Protein AF-0000000087189281 (afdb_homodimer)

Sequence (136 aa):
MAREGLTRLTGTGSGNCSKNDCPNVYRTDTGSIVVQGELSDAFTPPRGEGLVEIPASVLKEAVRALGWMAREGLTRLTGTGSGNCSKNDCPNVYRTDTGSIVVQGELSDAFTPPRGEGLVEIPASVLKEAVRALGW

Nearest PDB structures (foldseek):
  7m2w-assembly1_H  TM=2.612E-01  e=3.863E+00  Saccharomyces cerevisiae S288C
  7m2w-assembly1_H  TM=2.613E-01  e=4.016E+00  Saccharomyces cerevisiae S288C

Structure (mmCIF, N/CA/C/O backbone):
data_AF-0000000087189281-model_v1
#
loop_
_entity.id
_entity.type
_entity.pdbx_description
1 polymer 'DUF397 domain-containing protein'
#
loop_
_atom_site.group_PDB
_atom_site.id
_atom_site.type_symbol
_atom_site.label_atom_id
_atom_site.label_alt_id
_atom_site.label_comp_id
_atom_site.label_asym_id
_atom_site.label_entity_id
_atom_site.label_seq_id
_atom_site.pdbx_PDB_ins_code
_atom_site.Cartn_x
_atom_site.Cartn_y
_atom_site.Cartn_z
_atom_site.occupancy
_atom_site.B_iso_or_equiv
_atom_site.auth_seq_id
_atom_site.auth_comp_id
_atom_site.auth_asym_id
_atom_site.auth_atom_id
_atom_site.pdbx_PDB_model_num
ATOM 1 N N . MET A 1 1 ? 12.266 -12.297 -12.312 1 42.28 1 MET A N 1
ATOM 2 C CA . MET A 1 1 ? 11.625 -13.422 -11.648 1 42.28 1 MET A CA 1
ATOM 3 C C . MET A 1 1 ? 10.109 -13.266 -11.664 1 42.28 1 MET A C 1
ATOM 5 O O . MET A 1 1 ? 9.594 -12.148 -11.727 1 42.28 1 MET A O 1
ATOM 9 N N . ALA A 1 2 ? 9.43 -14.258 -12.039 1 53.97 2 ALA A N 1
ATOM 10 C CA . ALA A 1 2 ? 8.008 -14.344 -12.344 1 53.97 2 ALA A CA 1
ATOM 11 C C . ALA A 1 2 ? 7.164 -13.836 -11.188 1 53.97 2 ALA A C 1
ATOM 13 O O . ALA A 1 2 ? 7.57 -13.93 -10.023 1 53.97 2 ALA A O 1
ATOM 14 N N . ARG A 1 3 ? 6.617 -12.633 -11.383 1 67.19 3 ARG A N 1
ATOM 15 C CA . ARG A 1 3 ? 5.516 -12.188 -10.531 1 67.19 3 ARG A CA 1
ATOM 16 C C . ARG A 1 3 ? 4.598 -13.344 -10.18 1 67.19 3 ARG A C 1
ATOM 18 O O . ARG A 1 3 ? 3.371 -13.219 -10.258 1 67.19 3 ARG A O 1
ATOM 25 N N . GLU A 1 4 ? 5.496 -14.594 -9.906 1 76 4 GLU A N 1
ATOM 26 C CA . GLU A 1 4 ? 4.688 -15.773 -9.609 1 76 4 GLU A CA 1
ATOM 27 C C . GLU A 1 4 ? 3.92 -15.602 -8.305 1 76 4 GLU A C 1
ATOM 29 O O . GLU A 1 4 ? 4.461 -15.094 -7.32 1 76 4 GLU A O 1
ATOM 34 N N . GLY A 1 5 ? 2.781 -15.938 -8.352 1 90.56 5 GLY A N 1
ATOM 35 C CA . GLY A 1 5 ? 1.919 -15.883 -7.184 1 90.56 5 GLY A CA 1
ATOM 36 C C . GLY A 1 5 ? 1.287 -14.516 -6.969 1 90.56 5 GLY A C 1
ATOM 37 O O . GLY A 1 5 ? 0.802 -14.219 -5.875 1 90.56 5 GLY A O 1
ATOM 38 N N . LEU A 1 6 ? 1.522 -13.609 -7.902 1 93.5 6 LEU A N 1
ATOM 39 C CA . LEU A 1 6 ? 0.943 -12.273 -7.816 1 93.5 6 LEU A CA 1
ATOM 40 C C . LEU A 1 6 ? -0.091 -12.062 -8.914 1 93.5 6 LEU A C 1
ATOM 42 O O . LEU A 1 6 ? 0.102 -12.5 -10.047 1 93.5 6 LEU A O 1
ATOM 46 N N . THR A 1 7 ? -1.172 -11.523 -8.57 1 94.81 7 THR A N 1
ATOM 47 C CA . THR A 1 7 ? -2.162 -11.039 -9.516 1 94.81 7 THR A CA 1
ATOM 48 C C . THR A 1 7 ? -2.145 -9.508 -9.578 1 94.81 7 THR A C 1
ATOM 50 O O . THR A 1 7 ? -2.385 -8.844 -8.57 1 94.81 7 THR A O 1
ATOM 53 N N . ARG A 1 8 ? -1.872 -9.016 -10.758 1 93.38 8 ARG A N 1
ATOM 54 C CA . ARG A 1 8 ? -1.851 -7.562 -10.93 1 93.38 8 ARG A CA 1
ATOM 55 C C . ARG A 1 8 ? -3.264 -6.988 -10.914 1 93.38 8 ARG A C 1
ATOM 57 O O . ARG A 1 8 ? -4.137 -7.461 -11.648 1 93.38 8 ARG A O 1
ATOM 64 N N . LEU A 1 9 ? -3.514 -5.934 -10.07 1 94.44 9 LEU A N 1
ATOM 65 C CA . LEU A 1 9 ? -4.848 -5.363 -9.922 1 94.44 9 LEU A CA 1
ATOM 66 C C . LEU A 1 9 ? -4.973 -4.055 -10.688 1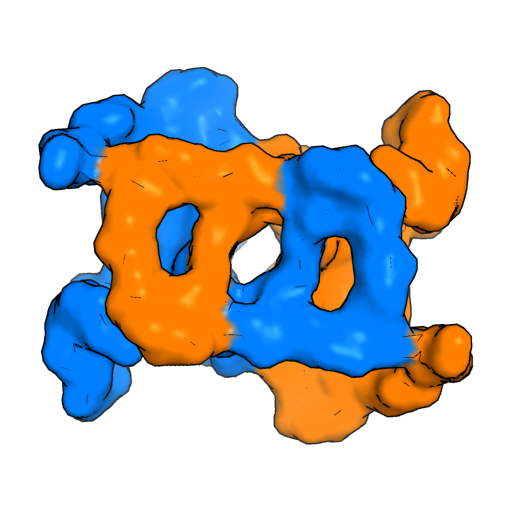 94.44 9 LEU A C 1
ATOM 68 O O . LEU A 1 9 ? -6.078 -3.656 -11.07 1 94.44 9 LEU A O 1
ATOM 72 N N . THR A 1 10 ? -3.854 -3.352 -10.859 1 93.56 10 THR A N 1
ATOM 73 C CA . THR A 1 10 ? -3.904 -2.016 -11.445 1 93.56 10 THR A CA 1
ATOM 74 C C . THR A 1 10 ? -3.078 -1.951 -12.727 1 93.56 10 THR A C 1
ATOM 76 O O . THR A 1 10 ? -2.344 -2.889 -13.039 1 93.56 10 THR A O 1
ATOM 79 N N . GLY A 1 11 ? -3.139 -0.826 -13.438 1 78.44 11 GLY A N 1
ATOM 80 C CA . GLY A 1 11 ? -2.326 -0.602 -14.625 1 78.44 11 GLY A CA 1
ATOM 81 C C . GLY A 1 11 ? -3.045 -0.945 -15.914 1 78.44 11 GLY A C 1
ATOM 82 O O . GLY A 1 11 ? -2.438 -0.95 -16.984 1 78.44 11 GLY A O 1
ATOM 83 N N . THR A 1 12 ? -4.215 -1.847 -15.82 1 60.59 12 THR A N 1
ATOM 84 C CA . THR A 1 12 ? -4.914 -2.18 -17.047 1 60.59 12 THR A CA 1
ATOM 85 C C . THR A 1 12 ? -5.367 -0.914 -17.781 1 60.59 12 THR A C 1
ATOM 87 O O . THR A 1 12 ? -5.699 -0.955 -18.969 1 60.59 12 THR A O 1
ATOM 90 N N . GLY A 1 13 ? -5.375 0.279 -17.062 1 50.81 13 GLY A N 1
ATOM 91 C CA . GLY A 1 13 ? -5.992 1.405 -17.734 1 50.81 13 GLY A CA 1
ATOM 92 C C . GLY A 1 13 ? -5.027 2.543 -18.016 1 50.81 13 GLY A C 1
ATOM 93 O O . GLY A 1 13 ? -4.754 2.871 -19.172 1 50.81 13 GLY A O 1
ATOM 94 N N . SER A 1 14 ? -5.043 3.695 -17.156 1 47.97 14 SER A N 1
ATOM 95 C CA . SER A 1 14 ? -5 5.105 -17.516 1 47.97 14 SER A CA 1
ATOM 96 C C . SER A 1 14 ? -3.57 5.566 -17.781 1 47.97 14 SER A C 1
ATOM 98 O O . SER A 1 14 ? -3.352 6.672 -18.281 1 47.97 14 SER A O 1
ATOM 100 N N . GLY A 1 15 ? -2.615 5.336 -16.875 1 49.44 15 GLY A N 1
ATOM 101 C CA . GLY A 1 15 ? -1.582 6.355 -16.938 1 49.44 15 GLY A CA 1
ATOM 102 C C . GLY A 1 15 ? -0.477 6.031 -17.922 1 49.44 15 GLY A C 1
ATOM 103 O O . GLY A 1 15 ? -0.406 4.914 -18.438 1 49.44 15 GLY A O 1
ATOM 104 N N . ASN A 1 16 ? -0.028 7.102 -18.547 1 53.84 16 ASN A N 1
ATOM 105 C CA . ASN A 1 16 ? 1.099 7.262 -19.453 1 53.84 16 ASN A CA 1
ATOM 106 C C . ASN A 1 16 ? 2.318 6.477 -18.984 1 53.84 16 ASN A C 1
ATOM 108 O O . ASN A 1 16 ? 3.428 6.688 -19.484 1 53.84 16 ASN A O 1
ATOM 112 N N . CYS A 1 17 ? 2.1 5.777 -17.891 1 62.28 17 CYS A N 1
ATOM 113 C CA . CYS A 1 17 ? 3.332 5.102 -17.5 1 62.28 17 CYS A CA 1
ATOM 114 C C . CYS A 1 17 ? 3.436 3.732 -18.156 1 62.28 17 CYS A C 1
ATOM 116 O O . CYS A 1 17 ? 2.422 3.143 -18.531 1 62.28 17 CYS A O 1
ATOM 118 N N . SER A 1 18 ? 4.613 3.512 -18.672 1 60.62 18 SER A N 1
ATOM 119 C CA . SER A 1 18 ? 4.84 2.16 -19.172 1 60.62 18 SER A CA 1
ATOM 120 C C . SER A 1 18 ? 4.508 1.113 -18.125 1 60.62 18 SER A C 1
ATOM 122 O O . SER A 1 18 ? 4.684 1.353 -16.922 1 60.62 18 SER A O 1
ATOM 124 N N . LYS A 1 19 ? 3.801 0.031 -18.453 1 59.28 19 LYS A N 1
ATOM 125 C CA . LYS A 1 19 ? 3.234 -1.046 -17.641 1 59.28 19 LYS A CA 1
ATOM 126 C C . LYS A 1 19 ? 4.172 -1.431 -16.5 1 59.28 19 LYS A C 1
ATOM 128 O O . LYS A 1 19 ? 3.719 -1.762 -15.398 1 59.28 19 LYS A O 1
ATOM 133 N N . ASN A 1 20 ? 5.539 -1.21 -16.656 1 65.69 20 ASN A N 1
ATOM 134 C CA . ASN A 1 20 ? 6.457 -1.738 -15.648 1 65.69 20 ASN A CA 1
ATOM 135 C C . ASN A 1 20 ? 7.059 -0.625 -14.797 1 65.69 20 ASN A C 1
ATOM 137 O O . ASN A 1 20 ? 7.754 -0.894 -13.812 1 65.69 20 ASN A O 1
ATOM 141 N N . ASP A 1 21 ? 6.758 0.639 -15.172 1 76.69 21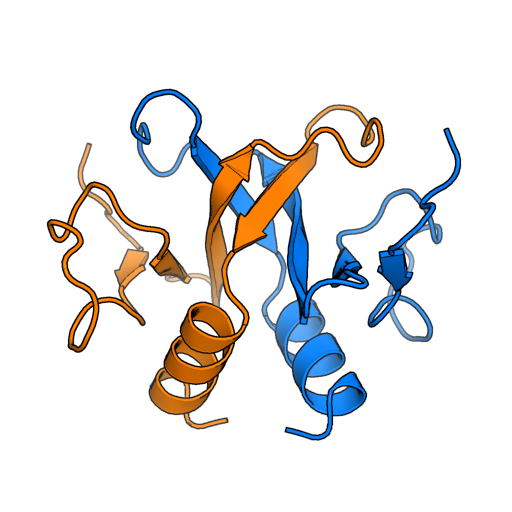 ASP A N 1
ATOM 142 C CA . ASP A 1 21 ? 7.445 1.736 -14.5 1 76.69 21 ASP A CA 1
ATOM 143 C C . ASP A 1 21 ? 6.469 2.57 -13.672 1 76.69 21 ASP A C 1
ATOM 145 O O . ASP A 1 21 ? 6.816 3.658 -13.211 1 76.69 21 ASP A O 1
ATOM 149 N N . CYS A 1 22 ? 5.375 1.982 -13.516 1 87.62 22 CYS A N 1
ATOM 150 C CA . CYS A 1 22 ? 4.367 2.75 -12.797 1 87.62 22 CYS A CA 1
ATOM 151 C C . CYS A 1 22 ? 3.99 2.061 -11.492 1 87.62 22 CYS A C 1
ATOM 153 O O . CYS A 1 22 ? 4.176 0.851 -11.344 1 87.62 22 CYS A O 1
ATOM 155 N N . PRO A 1 23 ? 3.555 2.893 -10.594 1 93.81 23 PRO A N 1
ATOM 156 C CA . PRO A 1 23 ? 3.045 2.277 -9.359 1 93.81 23 PRO A CA 1
ATOM 157 C C . PRO A 1 23 ? 1.927 1.271 -9.625 1 93.81 23 PRO A C 1
ATOM 159 O O . PRO A 1 23 ? 1.094 1.486 -10.508 1 93.81 23 PRO A O 1
ATOM 162 N N . ASN A 1 24 ? 1.947 0.158 -8.93 1 93.81 24 ASN A N 1
ATOM 163 C CA . ASN A 1 24 ? 0.974 -0.912 -9.125 1 93.81 24 ASN A CA 1
ATOM 164 C C . ASN A 1 24 ? 0.63 -1.602 -7.809 1 93.81 24 ASN A C 1
ATOM 166 O O . ASN A 1 24 ? 1.435 -1.603 -6.875 1 93.81 24 ASN A O 1
ATOM 170 N N . VAL A 1 25 ? -0.545 -2.162 -7.754 1 96.62 25 VAL A N 1
ATOM 171 C CA . VAL A 1 25 ? -1.012 -2.973 -6.633 1 96.62 25 VAL A CA 1
ATOM 172 C C . VAL A 1 25 ? -1.275 -4.402 -7.105 1 96.62 25 VAL A C 1
ATOM 174 O O . VAL A 1 25 ? -1.835 -4.613 -8.18 1 96.62 25 VAL A O 1
ATOM 177 N N . TYR A 1 26 ? -0.729 -5.34 -6.305 1 95.5 26 TYR A N 1
ATOM 178 C CA . TYR A 1 26 ? -0.897 -6.754 -6.609 1 95.5 26 TYR A CA 1
ATOM 179 C C . TYR A 1 26 ? -1.589 -7.484 -5.465 1 95.5 26 TYR A C 1
ATOM 181 O O . TYR A 1 26 ? -1.459 -7.09 -4.301 1 95.5 26 TYR A O 1
ATOM 189 N N . ARG A 1 27 ? -2.289 -8.539 -5.805 1 96.88 27 ARG A N 1
ATOM 190 C CA . ARG A 1 27 ? -2.797 -9.516 -4.844 1 96.88 27 ARG A CA 1
ATOM 191 C C . ARG A 1 27 ? -1.991 -10.805 -4.895 1 96.88 27 ARG A C 1
ATOM 193 O O . ARG A 1 27 ? -1.67 -11.305 -5.977 1 96.88 27 ARG A O 1
ATOM 200 N N . THR A 1 28 ? -1.646 -11.305 -3.705 1 97.06 28 THR A N 1
ATOM 201 C CA . THR A 1 28 ? -0.921 -12.57 -3.664 1 97.06 28 THR A CA 1
ATOM 202 C C . THR A 1 28 ? -1.892 -13.75 -3.596 1 97.06 28 THR A C 1
ATOM 204 O O . THR A 1 28 ? -3.076 -13.562 -3.311 1 97.06 28 THR A O 1
ATOM 207 N N . ASP A 1 29 ? -1.269 -14.891 -3.811 1 95.06 29 ASP A N 1
ATOM 208 C CA . ASP A 1 29 ? -2.07 -16.109 -3.717 1 95.06 29 ASP A CA 1
ATOM 209 C C . ASP A 1 29 ? -2.58 -16.312 -2.293 1 95.06 29 ASP A C 1
ATOM 211 O O . ASP A 1 29 ? -3.631 -16.938 -2.088 1 95.06 29 ASP A O 1
ATOM 215 N N . THR A 1 30 ? -1.836 -15.828 -1.325 1 94.56 30 THR A N 1
ATOM 216 C CA . THR A 1 30 ? -2.213 -16.016 0.071 1 94.56 30 THR A CA 1
ATOM 217 C C . THR A 1 30 ? -3.211 -14.945 0.509 1 94.56 30 THR A C 1
ATOM 219 O O . THR A 1 30 ? -3.723 -14.984 1.63 1 94.56 30 THR A O 1
ATOM 222 N N . GLY A 1 31 ? -3.535 -14.039 -0.312 1 96.19 31 GLY A N 1
ATOM 223 C CA . GLY A 1 31 ? -4.582 -13.07 -0.046 1 96.19 31 GLY A CA 1
ATOM 224 C C . GLY A 1 31 ? -4.051 -11.734 0.441 1 96.19 31 GLY A C 1
ATOM 225 O O . GLY A 1 31 ? -4.816 -10.789 0.629 1 96.19 31 GLY A O 1
ATOM 226 N N . SER A 1 32 ? -2.752 -11.609 0.579 1 97.44 32 SER A N 1
ATOM 227 C CA . SER A 1 32 ? -2.17 -10.336 0.975 1 97.44 32 SER A CA 1
ATOM 228 C C . SER A 1 32 ? -2.033 -9.398 -0.22 1 97.44 32 SER A C 1
ATOM 230 O O . SER A 1 32 ? -2.264 -9.797 -1.361 1 97.44 32 SER A O 1
ATOM 232 N N . ILE A 1 33 ? -1.746 -8.102 0.114 1 98.06 33 ILE A N 1
ATOM 233 C CA . ILE A 1 33 ? -1.635 -7.062 -0.903 1 98.06 33 ILE A CA 1
ATOM 234 C C . ILE A 1 33 ? -0.186 -6.586 -1 1 98.06 33 ILE A C 1
ATOM 236 O O . ILE A 1 33 ? 0.437 -6.266 0.015 1 98.06 33 ILE A O 1
ATOM 240 N N . VAL A 1 34 ? 0.38 -6.586 -2.184 1 97.69 34 VAL A N 1
ATOM 241 C CA . VAL A 1 34 ? 1.694 -6.008 -2.439 1 97.69 34 VAL A CA 1
ATOM 242 C C . VAL A 1 34 ? 1.539 -4.668 -3.156 1 97.69 34 VAL A C 1
ATOM 244 O O . VAL A 1 34 ? 0.865 -4.582 -4.188 1 97.69 34 VAL A O 1
ATOM 247 N N . VAL A 1 35 ? 2.09 -3.607 -2.637 1 97.81 35 VAL A N 1
ATOM 248 C CA . VAL A 1 35 ? 1.998 -2.264 -3.199 1 97.81 35 VAL A CA 1
ATOM 249 C C . VAL A 1 35 ? 3.365 -1.826 -3.721 1 97.81 35 VAL A C 1
ATOM 251 O O . VAL A 1 35 ? 4.348 -1.824 -2.977 1 97.81 35 VAL A O 1
ATOM 254 N N . GLN A 1 36 ? 3.422 -1.608 -4.93 1 97.06 36 GLN A N 1
ATOM 255 C CA . GLN A 1 36 ? 4.586 -1.021 -5.582 1 97.06 36 GLN A CA 1
ATOM 256 C C . GLN A 1 36 ? 4.426 0.488 -5.742 1 97.06 36 GLN A C 1
ATOM 258 O O . GLN A 1 36 ? 3.482 0.952 -6.383 1 97.06 36 GLN A O 1
ATOM 263 N N . GLY A 1 37 ? 5.344 1.304 -5.23 1 97.06 37 GLY A N 1
ATOM 264 C CA . GLY A 1 37 ? 5.277 2.756 -5.301 1 97.06 37 GLY A CA 1
ATOM 265 C C . GLY A 1 37 ? 6.629 3.424 -5.137 1 97.06 37 GLY A C 1
ATOM 266 O O . GLY A 1 37 ? 7.652 2.746 -5 1 97.06 37 GLY A O 1
ATOM 267 N N . GLU A 1 38 ? 6.652 4.754 -5.234 1 96.12 38 GLU A N 1
ATOM 268 C CA . GLU A 1 38 ? 7.867 5.523 -4.977 1 96.12 38 GLU A CA 1
ATOM 269 C C . GLU A 1 38 ? 8.305 5.391 -3.523 1 96.12 38 GLU A C 1
ATOM 271 O O . GLU A 1 38 ? 7.484 5.473 -2.609 1 96.12 38 GLU A O 1
ATOM 276 N N . LEU A 1 39 ? 9.68 5.16 -3.402 1 96.56 39 LEU A N 1
ATOM 277 C CA . LEU A 1 39 ? 10.18 5.152 -2.031 1 96.56 39 LEU A CA 1
ATOM 278 C C . LEU A 1 39 ? 9.859 6.465 -1.327 1 96.56 39 LEU A C 1
ATOM 280 O O . LEU A 1 39 ? 10.039 7.543 -1.9 1 96.56 39 LEU A O 1
ATOM 284 N N . SER A 1 40 ? 9.242 6.293 -0.088 1 96.69 40 SER A N 1
ATOM 285 C CA . SER A 1 40 ? 8.898 7.477 0.692 1 96.69 40 SER A CA 1
ATOM 286 C C . SER A 1 40 ? 9.852 7.656 1.871 1 96.69 40 SER A C 1
ATOM 288 O O . SER A 1 40 ? 10.227 6.68 2.529 1 96.69 40 SER A O 1
ATOM 290 N N . ASP A 1 41 ? 10.234 8.875 2.148 1 94.31 41 ASP A N 1
ATOM 291 C CA . ASP A 1 41 ? 11.094 9.227 3.275 1 94.31 41 ASP A CA 1
ATOM 292 C C . ASP A 1 41 ? 10.312 9.984 4.344 1 94.31 41 ASP A C 1
ATOM 294 O O . ASP A 1 41 ? 10.891 10.766 5.105 1 94.31 41 ASP A O 1
ATOM 298 N N . ALA A 1 42 ? 8.945 9.766 4.281 1 93.38 42 ALA A N 1
ATOM 299 C CA . ALA A 1 42 ? 8.102 10.477 5.234 1 93.38 42 ALA A CA 1
ATOM 300 C C . ALA A 1 42 ? 8.578 10.258 6.664 1 93.38 42 ALA A C 1
ATOM 302 O O . ALA A 1 42 ? 8.578 11.18 7.48 1 93.38 42 ALA A O 1
ATOM 303 N N . PHE A 1 43 ? 8.977 9.078 7.133 1 92.31 43 PHE A N 1
ATOM 304 C CA . PHE A 1 43 ? 9.586 8.727 8.406 1 92.31 43 PHE A CA 1
ATOM 305 C C . PHE A 1 43 ? 10.359 7.414 8.297 1 92.31 43 PHE A C 1
ATOM 307 O O . PHE A 1 43 ? 10.297 6.738 7.266 1 92.31 43 PHE A O 1
ATOM 314 N N . THR A 1 44 ? 11.086 7.105 9.273 1 92.56 44 THR A N 1
ATOM 315 C CA . THR A 1 44 ? 11.844 5.859 9.273 1 92.56 44 THR A CA 1
ATOM 316 C C . THR A 1 44 ? 11.039 4.734 9.922 1 92.56 44 THR A C 1
ATOM 318 O O . THR A 1 44 ? 10.766 4.77 11.117 1 92.56 44 THR A O 1
ATOM 321 N N . PRO A 1 45 ? 10.641 3.691 9.055 1 91.62 45 PRO A N 1
ATOM 322 C CA . PRO A 1 45 ? 9.914 2.559 9.633 1 91.62 45 PRO A CA 1
ATOM 323 C C . PRO A 1 45 ? 10.828 1.572 10.352 1 91.62 45 PRO A C 1
ATOM 325 O O . PRO A 1 45 ? 12.055 1.641 10.203 1 91.62 45 PRO A O 1
ATOM 328 N N . PRO A 1 46 ? 10.211 0.741 11.188 1 91.69 46 PRO A N 1
ATOM 329 C CA . PRO A 1 46 ? 11.008 -0.307 11.828 1 91.69 46 PRO A CA 1
ATOM 330 C C . PRO A 1 46 ? 11.758 -1.178 10.82 1 91.69 46 PRO A C 1
ATOM 332 O O . PRO A 1 46 ? 11.422 -1.183 9.633 1 91.69 46 PRO A O 1
ATOM 335 N N . ARG A 1 47 ? 12.703 -1.922 11.297 1 91.31 47 ARG A N 1
ATOM 336 C CA . ARG A 1 47 ? 13.469 -2.832 10.453 1 91.31 47 ARG A CA 1
ATOM 337 C C . ARG A 1 47 ? 12.555 -3.855 9.781 1 91.31 47 ARG A C 1
ATOM 339 O O . ARG A 1 47 ? 11.656 -4.402 10.422 1 91.31 47 ARG A O 1
ATOM 346 N N . GLY A 1 48 ? 12.836 -4.164 8.523 1 94.31 48 GLY A N 1
ATOM 347 C CA . GLY A 1 48 ? 12.023 -5.121 7.793 1 94.31 48 GLY A CA 1
ATOM 348 C C . GLY A 1 48 ? 10.797 -4.496 7.152 1 94.31 48 GLY A C 1
ATOM 349 O O . GLY A 1 48 ? 10.102 -5.145 6.367 1 94.31 48 GLY A O 1
ATOM 350 N N . GLU A 1 49 ? 10.484 -3.293 7.516 1 96.25 49 GLU A N 1
ATOM 351 C CA . GLU A 1 49 ? 9.352 -2.568 6.945 1 96.25 49 GLU A CA 1
ATOM 352 C C . GLU A 1 49 ? 9.82 -1.462 6.008 1 96.25 49 GLU A C 1
ATOM 354 O O . GLU A 1 49 ? 10.961 -1.007 6.098 1 96.25 49 GLU A O 1
ATOM 359 N N . GLY A 1 50 ? 8.953 -1.06 5.039 1 96.06 50 GLY A N 1
ATOM 360 C CA . GLY A 1 50 ? 9.188 0.048 4.125 1 96.06 50 GLY A CA 1
ATOM 361 C C . GLY A 1 50 ? 7.969 0.935 3.945 1 96.06 50 GLY A C 1
ATOM 362 O O . GLY A 1 50 ? 6.883 0.611 4.426 1 96.06 50 GLY A O 1
ATOM 363 N N . LEU A 1 51 ? 8.258 2.104 3.373 1 96.81 51 LEU A N 1
ATOM 364 C CA . LEU A 1 51 ? 7.219 3.047 2.977 1 96.81 51 LEU A CA 1
ATOM 365 C C . LEU A 1 51 ? 7.215 3.248 1.465 1 96.81 51 LEU A C 1
ATOM 367 O O . LEU A 1 51 ? 8.258 3.527 0.869 1 96.81 51 LEU A O 1
ATOM 371 N N . VAL A 1 52 ? 6.062 3.08 0.886 1 97.75 52 VAL A N 1
ATOM 372 C CA . VAL A 1 52 ? 5.918 3.465 -0.515 1 97.75 52 VAL A CA 1
ATOM 373 C C . VAL A 1 52 ? 4.738 4.422 -0.669 1 97.75 52 VAL A C 1
ATOM 375 O O . VAL A 1 52 ? 3.795 4.387 0.124 1 97.75 52 VAL A O 1
ATOM 378 N N . GLU A 1 53 ? 4.867 5.266 -1.634 1 97.75 53 GLU A N 1
ATOM 379 C CA . GLU A 1 53 ? 3.822 6.238 -1.939 1 97.75 53 GLU A CA 1
ATOM 380 C C . GLU A 1 53 ? 3.229 5.992 -3.322 1 97.75 53 GLU A C 1
ATOM 382 O O . GLU A 1 53 ? 3.959 5.75 -4.285 1 97.75 53 GLU A O 1
ATOM 387 N N . ILE A 1 54 ? 1.921 6.047 -3.398 1 97.5 54 ILE A N 1
ATOM 388 C CA . ILE A 1 54 ? 1.218 5.875 -4.664 1 97.5 54 ILE A CA 1
ATOM 389 C C . ILE A 1 54 ? 0.138 6.945 -4.805 1 97.5 54 ILE A C 1
ATOM 391 O O . ILE A 1 54 ? -0.357 7.473 -3.805 1 97.5 54 ILE A O 1
ATOM 395 N N . PRO A 1 55 ? -0.096 7.316 -6.055 1 96.5 55 PRO A N 1
ATOM 396 C CA . PRO A 1 55 ? -1.268 8.18 -6.211 1 96.5 55 PRO A CA 1
ATOM 397 C C . PRO A 1 55 ? -2.549 7.543 -5.684 1 96.5 55 PRO A C 1
ATOM 399 O O . PRO A 1 55 ? -2.719 6.324 -5.773 1 96.5 55 PRO A O 1
ATOM 402 N N . ALA A 1 56 ? -3.453 8.383 -5.168 1 97.19 56 ALA A N 1
ATOM 403 C CA . ALA A 1 56 ? -4.738 7.895 -4.68 1 97.19 56 ALA A CA 1
ATOM 404 C C . ALA A 1 56 ? -5.504 7.168 -5.781 1 97.19 56 ALA A C 1
ATOM 406 O O . ALA A 1 56 ? -6.246 6.219 -5.508 1 97.19 56 ALA A O 1
ATOM 407 N N . SER A 1 57 ? -5.297 7.605 -7.031 1 95.62 57 SER A N 1
ATOM 408 C CA . SER A 1 57 ? -5.992 7.004 -8.164 1 95.62 57 SER A CA 1
ATOM 409 C C . SER A 1 57 ? -5.598 5.539 -8.336 1 95.62 57 SER A C 1
ATOM 411 O O . SER A 1 57 ? -6.418 4.715 -8.742 1 95.62 57 SER A O 1
ATOM 413 N N . VAL A 1 58 ? -4.371 5.234 -8.047 1 94.81 58 VAL A N 1
ATOM 414 C CA . VAL A 1 58 ? -3.904 3.855 -8.156 1 94.81 58 VAL A CA 1
ATOM 415 C C . VAL A 1 58 ? -4.586 2.99 -7.102 1 94.81 58 VAL A C 1
ATOM 417 O O . VAL A 1 58 ? -5.02 1.872 -7.391 1 94.81 58 VAL A O 1
ATOM 420 N N . LEU A 1 59 ? -4.668 3.451 -5.836 1 97.19 59 LEU A N 1
ATOM 421 C CA . LEU A 1 59 ? -5.367 2.717 -4.789 1 97.19 59 LEU A CA 1
ATOM 422 C C . LEU A 1 59 ? -6.836 2.523 -5.148 1 97.19 59 LEU A C 1
ATOM 424 O O . LEU A 1 59 ? -7.387 1.435 -4.969 1 97.19 59 LEU A O 1
ATOM 428 N N . LYS A 1 60 ? -7.52 3.564 -5.727 1 96.88 60 LYS A N 1
ATOM 429 C CA . LYS A 1 60 ? -8.922 3.479 -6.133 1 96.88 60 LYS A CA 1
ATOM 430 C C . LYS A 1 60 ? -9.117 2.402 -7.199 1 96.88 60 LYS A C 1
ATOM 432 O O . LYS A 1 60 ? -10.086 1.643 -7.152 1 96.88 60 LYS A O 1
ATOM 437 N N . GLU A 1 61 ? -8.219 2.42 -8.117 1 95.88 61 GLU A N 1
ATOM 438 C CA . GLU A 1 61 ? -8.289 1.406 -9.164 1 95.88 61 GLU A CA 1
ATOM 439 C C . GLU A 1 61 ? -8.188 -0 -8.578 1 95.88 61 GLU A C 1
ATOM 441 O O . GLU A 1 61 ? -8.93 -0.897 -8.977 1 95.88 61 GLU A O 1
ATOM 446 N N . ALA A 1 62 ? -7.211 -0.194 -7.652 1 96.75 62 ALA A N 1
ATOM 447 C CA . ALA A 1 62 ? -7.051 -1.493 -7.008 1 96.75 62 ALA A CA 1
ATOM 448 C C . ALA A 1 62 ? -8.32 -1.904 -6.273 1 96.75 62 ALA A C 1
ATOM 450 O O . ALA A 1 62 ? -8.75 -3.059 -6.352 1 96.75 62 ALA A O 1
ATOM 451 N N . VAL A 1 63 ? -8.953 -0.959 -5.555 1 97.12 63 VAL A N 1
ATOM 452 C CA . VAL A 1 63 ? -10.172 -1.198 -4.789 1 97.12 63 VAL A CA 1
ATOM 453 C C . VAL A 1 63 ? -11.289 -1.646 -5.723 1 97.12 63 VAL A C 1
ATOM 455 O O . VAL A 1 63 ? -12.008 -2.609 -5.434 1 97.12 63 VAL A O 1
ATOM 458 N N . ARG A 1 64 ? -11.422 -1.052 -6.867 1 95.81 64 ARG A N 1
ATOM 459 C CA . ARG A 1 64 ? -12.414 -1.431 -7.871 1 95.81 64 ARG A CA 1
ATOM 460 C C . ARG A 1 64 ? -12.156 -2.844 -8.383 1 95.81 64 ARG A C 1
ATOM 462 O O . ARG A 1 64 ? -13.086 -3.645 -8.5 1 95.81 64 ARG A O 1
ATOM 469 N N . ALA A 1 65 ? -10.898 -3.104 -8.703 1 95.12 65 ALA A N 1
ATOM 470 C CA . ALA A 1 65 ? -10.523 -4.414 -9.227 1 95.12 65 ALA A CA 1
ATOM 471 C C . ALA A 1 65 ? -10.812 -5.516 -8.219 1 95.12 65 ALA A C 1
ATOM 473 O O . ALA A 1 65 ? -11.133 -6.645 -8.594 1 95.12 65 ALA A O 1
ATOM 474 N N . LEU A 1 66 ? -10.695 -5.176 -6.883 1 95.69 66 LEU A N 1
ATOM 475 C CA . LEU A 1 66 ? -10.938 -6.129 -5.805 1 95.69 66 LEU A CA 1
ATOM 476 C C . LEU A 1 66 ? -12.438 -6.316 -5.57 1 95.6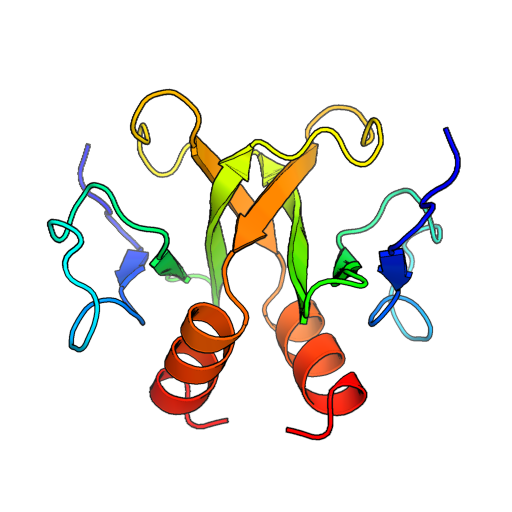9 66 LEU A C 1
ATOM 478 O O . LEU A 1 66 ? -12.852 -7.273 -4.91 1 95.69 66 LEU A O 1
ATOM 482 N N . GLY A 1 67 ? -13.203 -5.445 -6.105 1 95.06 67 GLY A N 1
ATOM 483 C CA . GLY A 1 67 ? -14.648 -5.535 -5.949 1 95.06 67 GLY A CA 1
ATOM 484 C C . GLY A 1 67 ? -15.141 -5.012 -4.613 1 95.06 67 GLY A C 1
ATOM 485 O O . GLY A 1 67 ? -16.109 -5.52 -4.062 1 95.06 67 GLY A O 1
ATOM 486 N N . TRP A 1 68 ? -14.211 -4.324 -4.055 1 93.25 68 TRP A N 1
ATOM 487 C CA . TRP A 1 68 ? -14.625 -3.723 -2.793 1 93.25 68 TRP A CA 1
ATOM 488 C C . TRP A 1 68 ? -15.492 -2.49 -3.037 1 93.25 68 TRP A C 1
ATOM 490 O O . TRP A 1 68 ? -15.414 -1.871 -4.102 1 93.25 68 TRP A O 1
ATOM 500 N N . MET B 1 1 ? 11.055 12.203 13.031 1 41.81 1 MET B N 1
ATOM 501 C CA . MET B 1 1 ? 10.523 13.352 12.289 1 41.81 1 MET B CA 1
ATOM 502 C C . MET B 1 1 ? 9.016 13.219 12.102 1 41.81 1 MET B C 1
ATOM 504 O O . MET B 1 1 ? 8.484 12.109 12.055 1 41.81 1 MET B O 1
ATOM 508 N N . ALA B 1 2 ? 8.305 14.195 12.438 1 53.62 2 ALA B N 1
ATOM 509 C CA . ALA B 1 2 ? 6.855 14.297 12.562 1 53.62 2 ALA B CA 1
ATOM 510 C C . ALA B 1 2 ? 6.16 13.836 11.281 1 53.62 2 ALA B C 1
ATOM 512 O O . ALA B 1 2 ? 6.723 13.953 10.188 1 53.62 2 ALA B O 1
ATOM 513 N N . ARG B 1 3 ? 5.539 12.656 11.375 1 67.06 3 ARG B N 1
ATOM 514 C CA . ARG B 1 3 ? 4.551 12.273 10.367 1 67.06 3 ARG B CA 1
ATOM 515 C C . ARG B 1 3 ? 3.762 13.484 9.883 1 67.06 3 ARG B C 1
ATOM 517 O O . ARG B 1 3 ? 2.539 13.414 9.742 1 67.06 3 ARG B O 1
ATOM 524 N N . GLU B 1 4 ? 4.746 14.672 9.758 1 76.31 4 GLU B 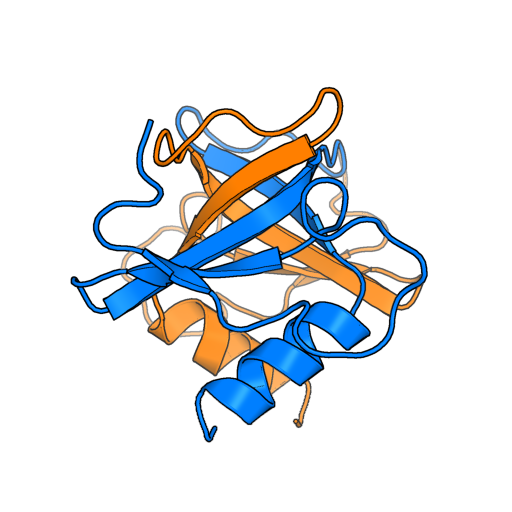N 1
ATOM 525 C CA . GLU B 1 4 ? 4.062 15.891 9.344 1 76.31 4 GLU B CA 1
ATOM 526 C C . GLU B 1 4 ? 3.504 15.758 7.93 1 76.31 4 GLU B C 1
ATOM 528 O O . GLU B 1 4 ? 4.168 15.219 7.043 1 76.31 4 GLU B O 1
ATOM 533 N N . GLY B 1 5 ? 2.385 16.172 7.789 1 90.5 5 GLY B N 1
ATOM 534 C CA . GLY B 1 5 ? 1.716 16.156 6.5 1 90.5 5 GLY B CA 1
ATOM 535 C C . GLY B 1 5 ? 1.052 14.828 6.184 1 90.5 5 GLY B C 1
ATOM 536 O O . GLY B 1 5 ? 0.73 14.547 5.027 1 90.5 5 GLY B O 1
ATOM 537 N N . LEU B 1 6 ? 1.097 13.906 7.145 1 93.62 6 LEU B N 1
ATOM 538 C CA . LEU B 1 6 ? 0.463 12.609 6.969 1 93.62 6 LEU B CA 1
ATOM 539 C C . LEU B 1 6 ? -0.74 12.461 7.895 1 93.62 6 LEU B C 1
ATOM 541 O O . LEU B 1 6 ? -0.701 12.898 9.047 1 93.62 6 LEU B O 1
ATOM 545 N N . THR B 1 7 ? -1.772 11.969 7.371 1 94.88 7 THR B N 1
ATOM 546 C CA . THR B 1 7 ? -2.924 11.547 8.156 1 94.88 7 THR B CA 1
ATOM 547 C C . THR B 1 7 ? -3.002 10.023 8.219 1 94.88 7 THR B C 1
ATOM 549 O O . THR B 1 7 ? -3.129 9.359 7.188 1 94.88 7 THR B O 1
ATOM 552 N N . ARG B 1 8 ? -2.93 9.531 9.414 1 93.44 8 ARG B N 1
ATOM 553 C CA . ARG B 1 8 ? -3.014 8.078 9.586 1 93.44 8 ARG B CA 1
ATOM 554 C C . ARG B 1 8 ? -4.438 7.586 9.359 1 93.44 8 ARG B C 1
ATOM 556 O O . ARG B 1 8 ? -5.383 8.109 9.953 1 93.44 8 ARG B O 1
ATOM 563 N N . LEU B 1 9 ? -4.609 6.539 8.492 1 94.44 9 LEU B N 1
ATOM 564 C CA . LEU B 1 9 ? -5.934 6.043 8.133 1 94.44 9 LEU B CA 1
ATOM 565 C C . LEU B 1 9 ? -6.246 4.746 8.875 1 94.44 9 LEU B C 1
ATOM 567 O O . LEU B 1 9 ? -7.418 4.414 9.086 1 94.44 9 LEU B O 1
ATOM 571 N N . THR B 1 10 ? -5.207 3.982 9.211 1 93.62 10 THR B N 1
ATOM 572 C CA . THR B 1 10 ? -5.422 2.652 9.766 1 93.62 10 THR B CA 1
ATOM 573 C C . THR B 1 10 ? -4.809 2.549 11.164 1 93.62 10 THR B C 1
ATOM 575 O O . THR B 1 10 ? -4.098 3.453 11.602 1 93.62 10 THR B O 1
ATOM 578 N N . GLY B 1 11 ? -5.027 1.417 11.852 1 78.75 11 GLY B N 1
ATOM 579 C CA . GLY B 1 11 ? -4.418 1.152 13.148 1 78.75 11 GLY B CA 1
ATOM 580 C C . GLY B 1 11 ? -5.309 1.542 14.312 1 78.75 11 GLY B C 1
ATOM 581 O O . GLY B 1 11 ? -4.871 1.532 15.469 1 78.75 11 GLY B O 1
ATOM 582 N N . THR B 1 12 ? -6.41 2.518 14.039 1 61.28 12 THR B N 1
ATOM 583 C CA . THR B 1 12 ? -7.266 2.902 15.156 1 61.28 12 THR B CA 1
ATOM 584 C C . THR B 1 12 ? -7.879 1.671 15.82 1 61.28 12 THR B C 1
ATOM 586 O O . THR B 1 12 ? -8.367 1.745 16.953 1 61.28 12 THR B O 1
ATOM 589 N N . GLY B 1 13 ? -7.871 0.493 15.102 1 50.91 13 GLY B N 1
ATOM 590 C CA . GLY B 1 13 ? -8.641 -0.591 15.695 1 50.91 13 GLY 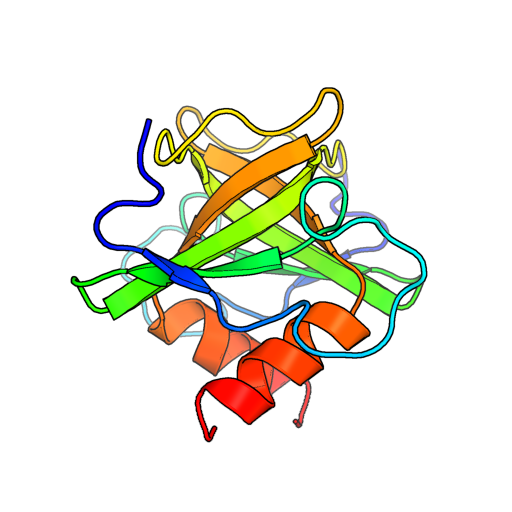B CA 1
ATOM 591 C C . GLY B 1 13 ? -7.777 -1.765 16.125 1 50.91 13 GLY B C 1
ATOM 592 O O . GLY B 1 13 ? -7.676 -2.064 17.312 1 50.91 13 GLY B O 1
ATOM 593 N N . SER B 1 14 ? -7.738 -2.916 15.289 1 48.09 14 SER B N 1
ATOM 594 C CA . SER B 1 14 ? -7.824 -4.32 15.664 1 48.09 14 SER B CA 1
ATOM 595 C C . SER B 1 14 ? -6.469 -4.852 16.125 1 48.09 14 SER B C 1
ATOM 597 O O . SER B 1 14 ? -6.383 -5.949 16.688 1 48.09 14 SER B O 1
ATOM 599 N N . GLY B 1 15 ? -5.379 -4.676 15.359 1 49.62 15 GLY B N 1
ATOM 600 C CA . GLY B 1 15 ? -4.43 -5.758 15.578 1 49.62 15 GLY B CA 1
ATOM 601 C C . GLY B 1 15 ? -3.461 -5.48 16.703 1 49.62 15 GLY B C 1
ATOM 602 O O . GLY B 1 15 ? -3.402 -4.363 17.219 1 49.62 15 GLY B O 1
ATOM 603 N N . ASN B 1 16 ? -3.162 -6.582 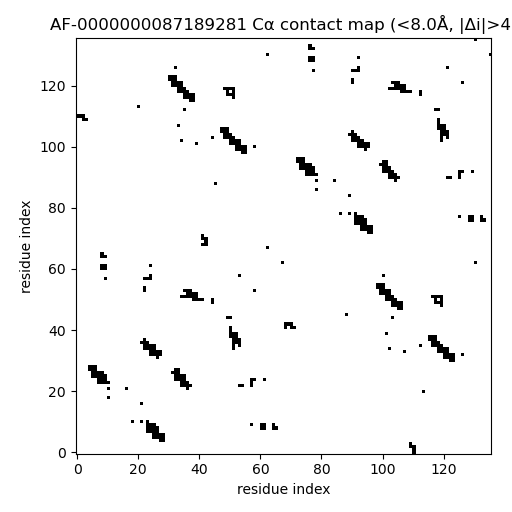17.375 1 54.03 16 ASN B N 1
ATOM 604 C CA . ASN B 1 16 ? -2.191 -6.801 18.438 1 54.03 16 ASN B CA 1
ATOM 605 C C . ASN B 1 16 ? -0.882 -6.066 18.156 1 54.03 16 ASN B C 1
ATOM 607 O O . ASN B 1 16 ? 0.132 -6.332 18.812 1 54.03 16 ASN B O 1
ATOM 611 N N . CYS B 1 17 ? -0.916 -5.344 17.047 1 62.47 17 CYS B N 1
ATOM 612 C CA . CYS B 1 17 ? 0.393 -4.73 16.859 1 62.47 17 CYS B CA 1
ATOM 613 C C . CYS B 1 17 ? 0.455 -3.355 17.516 1 62.47 17 CYS B C 1
ATOM 615 O O . CYS B 1 17 ? -0.577 -2.713 17.703 1 62.47 17 CYS B O 1
ATOM 617 N N . SER B 1 18 ? 1.541 -3.168 18.203 1 60.78 18 SER B N 1
ATOM 618 C CA . SER B 1 18 ? 1.757 -1.822 18.719 1 60.78 18 SER B CA 1
ATOM 619 C C . SER B 1 18 ? 1.658 -0.778 17.625 1 60.78 18 SER B C 1
ATOM 621 O O . SER B 1 18 ? 2.004 -1.053 16.469 1 60.78 18 SER B O 1
ATOM 623 N N . LYS B 1 19 ? 0.996 0.364 17.812 1 59.62 19 LYS B N 1
ATOM 624 C CA . LYS B 1 19 ? 0.638 1.459 16.906 1 59.62 19 LYS B CA 1
ATOM 625 C C . LYS B 1 19 ? 1.772 1.766 15.938 1 59.62 19 LYS B C 1
ATOM 627 O O . LYS B 1 19 ? 1.528 2.105 14.773 1 59.62 19 LYS B O 1
ATOM 632 N N . ASN B 1 20 ? 3.082 1.444 16.297 1 66.88 20 ASN B N 1
ATOM 633 C CA . ASN B 1 20 ? 4.176 1.897 15.445 1 66.88 20 ASN B CA 1
ATOM 634 C C . ASN B 1 20 ? 4.844 0.731 14.719 1 66.88 20 ASN B C 1
ATOM 636 O O . ASN B 1 20 ? 5.719 0.938 13.875 1 66.88 20 ASN B O 1
ATOM 640 N N . ASP B 1 21 ? 4.406 -0.501 15.031 1 77.44 21 ASP B N 1
ATOM 641 C CA . ASP B 1 21 ? 5.125 -1.653 14.492 1 77.44 21 ASP B CA 1
ATOM 642 C C . ASP B 1 21 ? 4.246 -2.453 13.539 1 77.44 21 ASP B C 1
ATOM 644 O O . ASP B 1 21 ? 4.586 -3.58 13.172 1 77.44 21 ASP B O 1
ATOM 648 N N . CYS B 1 22 ? 3.236 -1.796 13.195 1 87.88 22 CYS B N 1
ATOM 649 C CA . CYS B 1 22 ? 2.314 -2.521 12.328 1 87.88 22 CYS B CA 1
ATOM 650 C C . CYS B 1 22 ? 2.164 -1.821 10.984 1 87.88 22 CYS B C 1
ATOM 652 O O . CYS B 1 22 ? 2.42 -0.622 10.875 1 87.88 22 CYS B O 1
ATOM 654 N N . PRO B 1 23 ? 1.83 -2.641 10.023 1 93.88 23 PRO B N 1
ATOM 655 C CA . PRO B 1 23 ? 1.545 -2.008 8.734 1 93.88 23 PRO B CA 1
ATOM 656 C C . PRO B 1 23 ? 0.449 -0.948 8.82 1 93.88 23 PRO B C 1
ATOM 658 O O . PRO B 1 23 ? -0.52 -1.119 9.57 1 93.88 23 PRO B O 1
ATOM 661 N N . ASN B 1 24 ? 0.635 0.155 8.164 1 93.88 24 ASN B N 1
ATOM 662 C CA . ASN B 1 24 ? -0.302 1.272 8.211 1 93.88 24 ASN B CA 1
ATOM 663 C C . ASN B 1 24 ? -0.403 1.974 6.859 1 93.88 24 ASN B C 1
ATOM 665 O O . ASN B 1 24 ? 0.533 1.929 6.059 1 93.88 24 ASN B O 1
ATOM 669 N N . VAL B 1 25 ? -1.521 2.6 6.633 1 96.56 25 VAL B N 1
ATOM 670 C CA . VAL B 1 25 ? -1.768 3.43 5.457 1 96.56 25 VAL B CA 1
ATOM 671 C C . VAL B 1 25 ? -2.02 4.871 5.891 1 96.56 25 VAL B C 1
ATOM 673 O O . VAL B 1 25 ? -2.721 5.121 6.875 1 96.56 25 VAL B O 1
ATOM 676 N N . TYR B 1 26 ? -1.329 5.789 5.188 1 95.5 26 TYR B N 1
ATOM 677 C CA . TYR 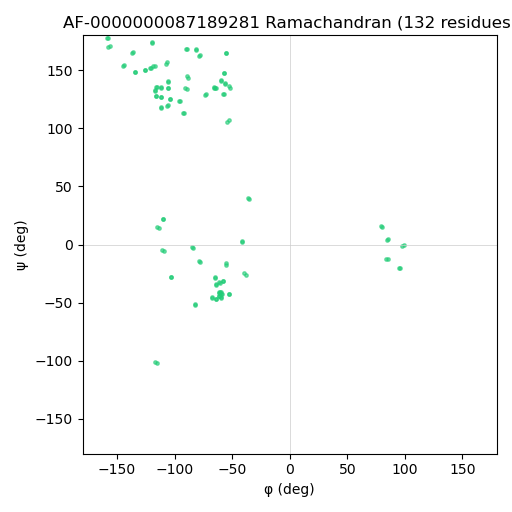B 1 26 ? -1.465 7.215 5.469 1 95.5 26 TYR B CA 1
ATOM 678 C C . TYR B 1 26 ? -1.933 7.973 4.234 1 95.5 26 TYR B C 1
ATOM 680 O O . TYR B 1 26 ? -1.648 7.566 3.104 1 95.5 26 TYR B O 1
ATOM 688 N N . ARG B 1 27 ? -2.602 9.055 4.465 1 96.88 27 ARG B N 1
ATOM 689 C CA . ARG B 1 27 ? -2.908 10.047 3.443 1 96.88 27 ARG B CA 1
ATOM 690 C C . ARG B 1 27 ? -2.049 11.297 3.617 1 96.88 27 ARG B C 1
ATOM 692 O O . ARG B 1 27 ? -1.864 11.773 4.738 1 96.88 27 ARG B O 1
ATOM 699 N N . THR B 1 28 ? -1.52 11.766 2.5 1 97.06 28 THR B N 1
ATOM 700 C CA . THR B 1 28 ? -0.729 12.992 2.574 1 97.06 28 THR B CA 1
ATOM 701 C C . THR B 1 28 ? -1.609 14.219 2.357 1 97.06 28 THR B C 1
ATOM 703 O O . THR B 1 28 ? -2.742 14.102 1.886 1 97.06 28 THR B O 1
ATOM 706 N N . ASP B 1 29 ? -0.965 15.328 2.672 1 95 29 ASP B N 1
ATOM 707 C CA . ASP B 1 29 ? -1.675 16.594 2.461 1 95 29 ASP B CA 1
ATOM 708 C C . ASP B 1 29 ? -1.946 16.828 0.977 1 95 29 ASP B C 1
ATOM 710 O O . ASP B 1 29 ? -2.918 17.484 0.616 1 95 29 ASP B O 1
ATOM 714 N N . THR B 1 30 ? -1.093 16.281 0.13 1 94.5 30 THR B N 1
ATOM 715 C CA . THR B 1 30 ? -1.24 16.484 -1.308 1 94.5 30 THR B CA 1
ATOM 716 C C . THR B 1 30 ? -2.213 15.469 -1.898 1 94.5 30 THR B C 1
ATOM 718 O O . THR B 1 30 ? -2.539 15.531 -3.086 1 94.5 30 THR B O 1
ATOM 721 N N . GLY B 1 31 ? -2.725 14.594 -1.132 1 96.19 31 GLY B N 1
ATOM 722 C CA . GLY B 1 31 ? -3.771 13.68 -1.56 1 96.19 31 GLY B CA 1
ATOM 723 C C . GLY B 1 31 ? -3.246 12.312 -1.965 1 96.19 31 GLY B C 1
ATOM 724 O O . GLY B 1 31 ? -4.023 11.414 -2.277 1 96.19 31 GLY B O 1
ATOM 725 N N . SER B 1 32 ? -1.938 12.117 -1.911 1 97.38 32 SER B N 1
ATOM 726 C CA . SER B 1 32 ? -1.372 10.812 -2.221 1 97.38 32 SER B CA 1
ATOM 727 C C . SER B 1 32 ? -1.466 9.875 -1.022 1 97.38 32 SER B C 1
ATOM 729 O O . SER B 1 32 ? -1.848 10.289 0.072 1 97.38 32 SER B O 1
ATOM 731 N N . ILE B 1 33 ? -1.195 8.547 -1.314 1 98.06 33 ILE B N 1
ATOM 732 C CA . ILE B 1 33 ? -1.295 7.512 -0.296 1 98.06 33 ILE B CA 1
ATOM 733 C C . ILE B 1 33 ? 0.095 6.961 0.018 1 98.06 33 ILE B C 1
ATOM 735 O O . ILE B 1 33 ? 0.846 6.598 -0.891 1 98.06 33 ILE B O 1
ATOM 739 N N . VAL B 1 34 ? 0.468 6.949 1.286 1 97.62 34 VAL B N 1
ATOM 740 C CA . VAL B 1 34 ? 1.694 6.301 1.739 1 97.62 34 VAL B CA 1
ATOM 741 C C . VAL B 1 34 ? 1.358 4.977 2.418 1 97.62 34 VAL B C 1
ATOM 743 O O . VAL B 1 34 ? 0.528 4.93 3.328 1 97.62 34 VAL B O 1
ATOM 746 N N . VAL B 1 35 ? 1.938 3.883 1.986 1 97.81 35 VAL B N 1
ATOM 747 C CA . VAL B 1 35 ? 1.688 2.549 2.523 1 97.81 35 VAL B CA 1
ATOM 748 C C . VAL B 1 35 ? 2.934 2.041 3.246 1 97.81 35 VAL B C 1
ATOM 750 O O . VAL B 1 35 ? 4.02 1.983 2.662 1 97.81 35 VAL B O 1
ATOM 753 N N . GLN B 1 36 ? 2.789 1.822 4.445 1 97.06 36 GLN B N 1
ATOM 754 C CA . GLN B 1 36 ? 3.805 1.174 5.27 1 97.06 36 GLN B CA 1
ATOM 755 C C . GLN B 1 36 ? 3.535 -0.323 5.398 1 97.06 36 GLN B C 1
ATOM 757 O O . GLN B 1 36 ? 2.482 -0.73 5.891 1 97.06 36 GLN B O 1
ATOM 762 N N . GLY B 1 37 ? 4.477 -1.183 5.031 1 97.06 37 GLY B N 1
ATOM 763 C CA . GLY B 1 37 ? 4.32 -2.629 5.082 1 97.06 37 GLY B CA 1
ATOM 764 C C . GLY B 1 37 ? 5.645 -3.369 5.121 1 97.06 37 GLY B C 1
ATOM 765 O O . GLY B 1 37 ? 6.711 -2.748 5.141 1 97.06 37 GLY B O 1
ATOM 766 N N . GLU B 1 38 ? 5.594 -4.711 5.219 1 96.19 38 GLU B N 1
ATOM 767 C CA . GLU B 1 38 ? 6.793 -5.543 5.148 1 96.19 38 GLU B CA 1
ATOM 768 C C . GLU B 1 38 ? 7.457 -5.438 3.781 1 96.19 38 GLU B C 1
ATOM 770 O O . GLU B 1 38 ? 6.781 -5.48 2.75 1 96.19 38 GLU B O 1
ATOM 775 N N . LEU B 1 39 ? 8.836 -5.285 3.867 1 96.69 39 LEU B N 1
ATOM 776 C CA . LEU B 1 39 ? 9.539 -5.305 2.59 1 96.69 39 LEU B CA 1
ATOM 777 C C . LEU B 1 39 ? 9.266 -6.602 1.837 1 96.69 39 LEU B C 1
ATOM 779 O O . LEU B 1 39 ? 9.305 -7.688 2.426 1 96.69 39 LEU B O 1
ATOM 783 N N . SER B 1 40 ? 8.867 -6.395 0.529 1 96.69 40 SER B N 1
ATOM 784 C CA . SER B 1 40 ? 8.586 -7.562 -0.3 1 96.69 40 SER B CA 1
ATOM 785 C C . SER B 1 40 ? 9.695 -7.797 -1.318 1 96.69 40 SER B C 1
ATOM 787 O O . SER B 1 40 ? 10.219 -6.848 -1.904 1 96.69 40 SER B O 1
ATOM 789 N N . ASP B 1 41 ? 10.047 -9.039 -1.544 1 94.38 41 ASP B N 1
ATOM 790 C CA . ASP B 1 41 ? 11.047 -9.445 -2.527 1 94.38 41 ASP B CA 1
ATOM 791 C C . ASP B 1 41 ? 10.398 -10.172 -3.705 1 94.38 41 ASP B C 1
ATOM 793 O O . ASP B 1 41 ? 11.047 -10.977 -4.379 1 94.38 41 ASP B O 1
ATOM 797 N N . ALA B 1 42 ? 9.047 -9.883 -3.848 1 93.44 42 ALA B N 1
ATOM 798 C CA . ALA B 1 42 ? 8.32 -10.555 -4.922 1 93.44 42 ALA B CA 1
ATOM 799 C C . ALA B 1 42 ? 9.023 -10.359 -6.262 1 93.44 42 ALA B C 1
ATOM 801 O O . ALA B 1 42 ? 9.086 -11.289 -7.074 1 93.44 42 ALA B O 1
ATOM 802 N N . PHE B 1 43 ? 9.531 -9.203 -6.66 1 92.44 43 PHE B N 1
ATOM 803 C CA . PHE B 1 43 ? 10.352 -8.891 -7.824 1 92.44 43 PHE B CA 1
ATOM 804 C C . PHE B 1 43 ? 11.164 -7.621 -7.59 1 92.44 43 PHE B C 1
ATOM 806 O O . PHE B 1 43 ? 10.984 -6.938 -6.578 1 92.44 43 PHE B O 1
ATOM 813 N N . THR B 1 44 ? 12.047 -7.348 -8.453 1 92.56 44 THR B N 1
ATOM 814 C CA . THR B 1 44 ? 12.867 -6.145 -8.328 1 92.56 44 THR B CA 1
ATOM 815 C C . THR B 1 44 ? 12.234 -4.98 -9.086 1 92.56 44 THR B C 1
ATOM 817 O O . THR B 1 44 ? 12.148 -5.004 -10.312 1 92.56 44 THR B O 1
ATOM 820 N N . PRO B 1 45 ? 11.758 -3.916 -8.289 1 91.62 45 PRO B N 1
ATOM 821 C CA . PRO B 1 45 ? 11.195 -2.746 -8.969 1 91.62 45 PRO B CA 1
ATOM 822 C C . PRO B 1 45 ? 12.266 -1.814 -9.531 1 91.62 45 PRO B C 1
ATOM 824 O O . PRO B 1 45 ? 13.445 -1.951 -9.203 1 91.62 45 PRO B O 1
ATOM 827 N N . PRO B 1 46 ? 11.82 -0.952 -10.438 1 91.62 46 PRO B N 1
ATOM 828 C CA . PRO B 1 46 ? 12.766 0.047 -10.945 1 91.62 46 PRO B CA 1
ATOM 829 C C . PRO B 1 46 ? 13.398 0.879 -9.828 1 91.62 46 PRO B C 1
ATOM 831 O O . PRO B 1 46 ? 12.891 0.907 -8.711 1 91.62 46 PRO B O 1
ATOM 834 N N . ARG B 1 47 ? 14.445 1.551 -10.172 1 91.19 47 ARG B N 1
ATOM 835 C CA . ARG B 1 47 ? 15.125 2.418 -9.211 1 91.19 47 ARG B CA 1
ATOM 836 C C . ARG B 1 47 ? 14.18 3.496 -8.688 1 91.19 47 ARG B C 1
ATOM 838 O O . ARG B 1 47 ? 13.422 4.094 -9.453 1 91.19 47 ARG B O 1
ATOM 845 N N . GLY B 1 48 ? 14.305 3.809 -7.379 1 94.31 48 GLY B N 1
ATOM 846 C CA . GLY B 1 48 ? 13.445 4.812 -6.77 1 94.31 48 GLY B CA 1
ATOM 847 C C . GLY B 1 48 ? 12.102 4.266 -6.328 1 94.31 48 GLY B C 1
ATOM 848 O O . GLY B 1 48 ? 11.336 4.953 -5.648 1 94.31 48 GLY B O 1
ATOM 849 N N . GLU B 1 49 ? 11.773 3.08 -6.742 1 96.25 49 GLU B N 1
ATOM 850 C CA . GLU B 1 49 ? 10.523 2.428 -6.355 1 96.25 49 GLU B CA 1
ATOM 851 C C . GLU B 1 49 ? 10.781 1.305 -5.355 1 96.25 49 GLU B C 1
ATOM 853 O O . GLU B 1 49 ? 11.898 0.791 -5.258 1 96.25 49 GLU B O 1
ATOM 858 N N . GLY B 1 50 ? 9.758 0.929 -4.551 1 96.06 50 GLY B N 1
ATOM 859 C CA . GLY B 1 50 ? 9.781 -0.182 -3.613 1 96.06 50 GLY B CA 1
ATOM 860 C C . GLY B 1 50 ? 8.508 -1.001 -3.627 1 96.06 50 GLY B C 1
ATOM 861 O O . GLY B 1 50 ? 7.523 -0.619 -4.266 1 96.06 50 GLY B O 1
ATOM 862 N N . LEU B 1 51 ? 8.641 -2.172 -3.035 1 96.81 51 LEU B N 1
ATOM 863 C CA . LEU B 1 51 ? 7.504 -3.055 -2.809 1 96.81 51 LEU B CA 1
ATOM 864 C C . LEU B 1 51 ? 7.254 -3.248 -1.315 1 96.81 51 LEU B C 1
ATOM 866 O O . LEU B 1 51 ? 8.172 -3.578 -0.566 1 96.81 51 LEU B O 1
ATOM 870 N N . VAL B 1 52 ? 6.043 -3.02 -0.916 1 97.75 52 VAL B N 1
ATOM 871 C CA . VAL B 1 52 ? 5.664 -3.391 0.444 1 97.75 52 VAL B CA 1
ATOM 872 C C . VAL B 1 52 ? 4.426 -4.281 0.411 1 97.75 52 VAL B C 1
ATOM 874 O O . VAL B 1 52 ? 3.621 -4.203 -0.52 1 97.75 52 VAL B O 1
ATOM 877 N N . GLU B 1 53 ? 4.363 -5.133 1.388 1 97.81 53 GLU B N 1
ATOM 878 C CA . GLU B 1 53 ? 3.232 -6.047 1.524 1 97.81 53 GLU B CA 1
ATOM 879 C C . GLU B 1 53 ? 2.447 -5.762 2.803 1 97.81 53 GLU B C 1
ATOM 881 O O . GLU B 1 53 ? 3.035 -5.559 3.867 1 97.81 53 GLU B O 1
ATOM 886 N N . ILE B 1 54 ? 1.139 -5.75 2.676 1 97.5 54 ILE B N 1
ATOM 887 C CA . ILE B 1 54 ? 0.259 -5.535 3.82 1 97.5 54 ILE B CA 1
ATOM 888 C C . ILE B 1 54 ? -0.884 -6.547 3.789 1 97.5 54 ILE B C 1
ATOM 890 O O . ILE B 1 54 ? -1.247 -7.051 2.725 1 97.5 54 ILE B O 1
ATOM 894 N N . PRO B 1 55 ? -1.321 -6.895 4.992 1 96.5 55 PRO B N 1
ATOM 895 C CA . PRO B 1 55 ? -2.547 -7.695 4.965 1 96.5 55 PRO B CA 1
ATOM 896 C C . PRO B 1 55 ? -3.697 -6.992 4.25 1 96.5 55 PRO B C 1
ATOM 898 O O . PRO B 1 55 ? -3.814 -5.77 4.32 1 96.5 55 PRO B O 1
ATOM 901 N N . ALA B 1 56 ? -4.555 -7.789 3.596 1 97.12 56 ALA B N 1
ATOM 902 C CA . ALA B 1 56 ? -5.723 -7.238 2.916 1 97.12 56 ALA B CA 1
ATOM 903 C C . ALA B 1 56 ? -6.609 -6.469 3.891 1 97.12 56 ALA B C 1
ATOM 905 O O . ALA B 1 56 ? -7.25 -5.484 3.512 1 97.12 56 ALA B O 1
ATOM 906 N N . SER B 1 57 ? -6.633 -6.902 5.152 1 95.69 57 SER B N 1
ATOM 907 C CA . SER B 1 57 ? -7.461 -6.258 6.168 1 95.69 57 SER B CA 1
ATOM 908 C C . SER B 1 57 ? -7.02 -4.82 6.41 1 95.69 57 SER B C 1
ATOM 910 O O . SER B 1 57 ? -7.848 -3.951 6.691 1 95.69 57 SER B O 1
ATOM 912 N N . VAL B 1 58 ? -5.738 -4.586 6.305 1 94.81 58 VAL B N 1
ATOM 913 C CA . VAL B 1 58 ? -5.219 -3.234 6.492 1 94.81 58 VAL B CA 1
ATOM 914 C C . VAL B 1 58 ? -5.684 -2.338 5.352 1 94.81 58 VAL B C 1
ATOM 916 O O . VAL B 1 58 ? -6.098 -1.197 5.574 1 94.81 58 VAL B O 1
ATOM 919 N N . LEU B 1 59 ? -5.609 -2.797 4.094 1 97.19 59 LEU B N 1
ATOM 920 C CA . LEU B 1 59 ? -6.098 -2.029 2.955 1 97.19 59 LEU B CA 1
ATOM 921 C C . LEU B 1 59 ? -7.594 -1.756 3.086 1 97.19 59 LEU B C 1
ATOM 923 O O . LEU B 1 59 ? -8.047 -0.639 2.83 1 97.19 59 LEU B O 1
ATOM 927 N N . LYS B 1 60 ? -8.406 -2.754 3.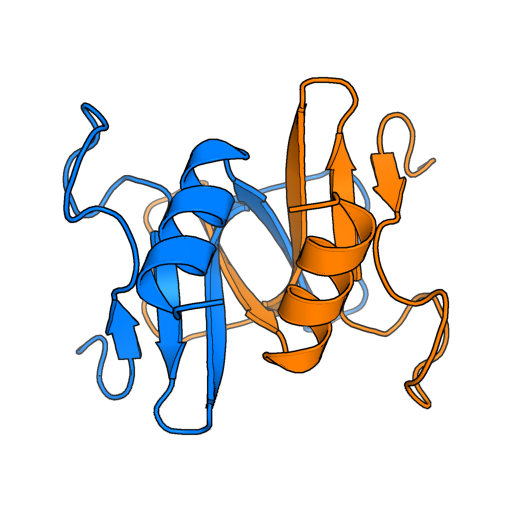551 1 96.81 60 LYS B N 1
ATOM 928 C CA . LYS B 1 60 ? -9.844 -2.59 3.742 1 96.81 60 LYS B CA 1
ATOM 929 C C . LYS B 1 60 ? -10.141 -1.503 4.77 1 96.81 60 LYS B C 1
ATOM 931 O O . LYS B 1 60 ? -11.047 -0.691 4.578 1 96.81 60 LYS B O 1
ATOM 936 N N . GLU B 1 61 ? -9.398 -1.565 5.809 1 95.75 61 GLU B N 1
ATOM 937 C CA . GLU B 1 61 ? -9.57 -0.546 6.84 1 95.75 61 GLU B CA 1
ATOM 938 C C . GLU B 1 61 ? -9.312 0.851 6.285 1 95.75 61 GLU B C 1
ATOM 940 O O . GLU B 1 61 ? -10.062 1.788 6.57 1 95.75 61 GLU B O 1
ATOM 945 N N . ALA B 1 62 ? -8.203 0.983 5.508 1 96.69 62 ALA B N 1
ATOM 946 C CA . ALA B 1 62 ? -7.875 2.27 4.902 1 96.69 62 ALA B CA 1
ATOM 947 C C . ALA B 1 62 ? -8.992 2.746 3.982 1 96.69 62 ALA B C 1
ATOM 949 O O . ALA B 1 62 ? -9.367 3.924 4.004 1 96.69 62 ALA B O 1
ATOM 950 N N . VAL B 1 63 ? -9.555 1.84 3.182 1 97.19 63 VAL B N 1
ATOM 951 C CA . VAL B 1 63 ? -10.633 2.143 2.24 1 97.19 63 VAL B CA 1
ATOM 952 C C . VAL B 1 63 ? -11.852 2.652 2.996 1 97.19 63 VAL B C 1
ATOM 954 O O . VAL B 1 63 ? -12.461 3.65 2.604 1 97.19 63 VAL B O 1
ATOM 957 N N . ARG B 1 64 ? -12.18 2.078 4.098 1 95.81 64 ARG B N 1
ATOM 958 C CA . ARG B 1 64 ? -13.297 2.512 4.938 1 95.81 64 ARG B CA 1
ATOM 959 C C . ARG B 1 64 ? -13.047 3.91 5.496 1 95.81 64 ARG B C 1
ATOM 961 O O . ARG B 1 64 ? -13.938 4.762 5.469 1 95.81 64 ARG B O 1
ATOM 968 N N . ALA B 1 65 ? -11.852 4.102 6.008 1 95.12 65 ALA B N 1
ATOM 969 C CA . ALA B 1 65 ? -11.484 5.387 6.59 1 95.12 65 ALA B CA 1
ATOM 970 C C . ALA B 1 65 ? -11.562 6.504 5.555 1 95.12 65 ALA B C 1
ATOM 972 O O . ALA B 1 65 ? -11.875 7.648 5.887 1 95.12 65 ALA B O 1
ATOM 973 N N . LEU B 1 66 ? -11.258 6.156 4.258 1 95.69 66 LEU B N 1
ATOM 974 C CA . LEU B 1 66 ? -11.281 7.113 3.158 1 95.69 66 LEU B CA 1
ATOM 975 C C . LEU B 1 66 ? -12.703 7.387 2.697 1 95.69 66 LEU B C 1
ATOM 977 O O . LEU B 1 66 ? -12.961 8.359 1.982 1 95.69 66 LEU B O 1
ATOM 981 N N . GLY B 1 67 ? -13.594 6.555 3.109 1 95 67 GLY B N 1
ATOM 982 C CA . GLY B 1 67 ? -14.984 6.723 2.73 1 95 67 GLY B CA 1
ATOM 983 C C . GLY B 1 67 ? -15.281 6.23 1.327 1 95 67 GLY B C 1
ATOM 984 O O . GLY B 1 67 ? -16.125 6.797 0.63 1 95 67 GLY B O 1
ATOM 985 N N . TRP B 1 68 ? -14.328 5.488 0.915 1 93.31 68 TRP B N 1
ATOM 986 C CA . TRP B 1 68 ? -14.578 4.91 -0.4 1 93.31 68 TRP B CA 1
ATOM 987 C C . TRP B 1 68 ? -15.547 3.734 -0.303 1 93.31 68 TRP B C 1
ATOM 989 O O . TRP B 1 68 ? -15.68 3.117 0.757 1 93.31 68 TRP B O 1
#

Radius of gyration: 13.77 Å; Cα contacts (8 Å, |Δi|>4): 256; chains: 2; bounding box: 30×33×38 Å

pLDDT: mean 87.58, std 15.4, range [41.81, 98.06]

Solvent-accessible surface area (backbone atoms only — not comparable to full-atom values): 7694 Å² total; per-residue (Å²): 114,67,63,70,60,48,42,79,44,38,73,90,71,80,66,92,46,55,87,80,77,41,63,38,37,27,37,35,80,88,55,33,31,36,40,33,11,38,58,44,80,69,54,87,64,56,88,69,40,36,43,21,31,36,56,44,67,55,55,52,42,28,39,54,64,69,67,100,114,68,63,70,60,49,42,79,45,37,73,89,73,80,66,94,49,57,85,79,76,42,64,37,37,28,36,36,79,87,57,34,32,37,41,33,13,39,58,44,81,68,54,86,64,54,90,71,41,35,42,22,31,35,56,46,67,53,56,52,43,29,39,55,65,70,67,100

Foldseek 3Di:
DPCPQKAWQDDPDDDPDDSVPAWTWIAGNVGDIDTRACFDVPDDDDPPDGDHDHDPVRVVSSCVSVVD/DPCPQKAWQFDPDDDPDDSVPAWTWIAGNVGDIDTRACFDVPDDDDPPDGDHDHDPVRVVSSCVSVVD

Organism: Streptomyces mobaraensis (NCBI:txid35621)

Secondary structure (DSSP, 8-state):
---TTEEE-S-SSS-SS-TTTS-EEEEETTS-EEEEEEE--SS-PPTTEEEEEE-HHHHHHHHHHHT-/---TTEEE-S-SSS-SS-TTSS-EEEEETTS-EEEEEEE--SS-PPTTEEEEEE-HHHHHHHHHHHT-